Protein AF-A0A9C9KPJ5-F1 (afdb_monomer)

Structure (mmCIF, N/CA/C/O backbone):
data_AF-A0A9C9KPJ5-F1
#
_entry.id   AF-A0A9C9KPJ5-F1
#
loop_
_atom_site.group_PDB
_atom_site.id
_atom_site.type_symbol
_atom_site.label_atom_id
_atom_site.label_alt_id
_atom_site.label_comp_id
_atom_site.label_asym_id
_atom_site.label_entity_id
_atom_site.label_seq_id
_atom_site.pdbx_PDB_ins_code
_atom_site.Cartn_x
_atom_site.Cartn_y
_atom_site.Cartn_z
_atom_site.occupancy
_atom_site.B_iso_or_equiv
_atom_site.auth_seq_id
_atom_site.auth_comp_id
_atom_site.auth_asym_id
_atom_site.auth_atom_id
_atom_site.pdbx_PDB_model_num
ATOM 1 N N . ASN A 1 1 ? -14.026 -0.699 -0.088 1.00 65.62 1 ASN A N 1
ATOM 2 C CA . ASN A 1 1 ? -12.551 -0.721 -0.202 1.00 65.62 1 ASN A CA 1
ATOM 3 C C . ASN A 1 1 ? -12.111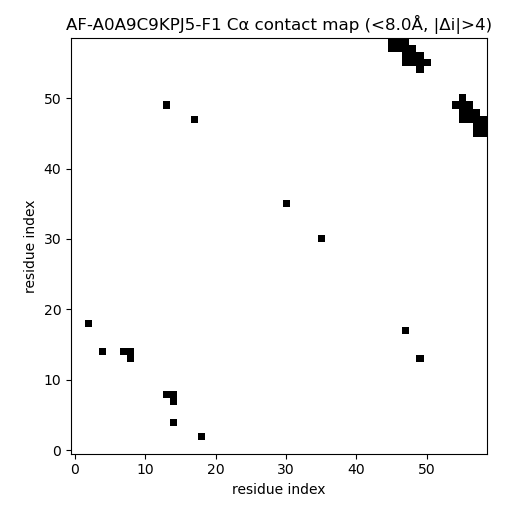 -0.509 -1.633 1.00 65.62 1 ASN A C 1
ATOM 5 O O . ASN A 1 1 ? -12.127 -1.451 -2.413 1.00 65.62 1 ASN A O 1
ATOM 9 N N . THR A 1 2 ? -11.718 0.711 -1.973 1.00 81.38 2 THR A N 1
ATOM 10 C CA . THR A 1 2 ? -11.068 1.025 -3.250 1.00 81.38 2 THR A CA 1
ATOM 11 C C . THR A 1 2 ? -9.563 1.167 -3.015 1.00 81.38 2 THR A C 1
ATOM 13 O O . THR A 1 2 ? -9.140 1.709 -1.997 1.00 81.38 2 THR A O 1
ATOM 16 N N . ILE A 1 3 ? -8.744 0.628 -3.921 1.00 89.88 3 ILE A N 1
ATOM 17 C CA . ILE A 1 3 ? -7.280 0.778 -3.909 1.00 89.88 3 ILE A CA 1
ATOM 18 C C . ILE A 1 3 ? -6.922 1.620 -5.127 1.00 89.88 3 ILE A C 1
ATOM 20 O O . ILE A 1 3 ? -7.381 1.314 -6.225 1.00 89.88 3 ILE A O 1
ATOM 24 N N . SER A 1 4 ? -6.110 2.658 -4.932 1.00 93.50 4 SER A N 1
ATOM 25 C CA . SER A 1 4 ? -5.670 3.552 -6.006 1.00 93.50 4 SER A CA 1
ATOM 26 C C . SER A 1 4 ? -4.153 3.699 -5.984 1.00 93.50 4 SER A C 1
ATOM 28 O O . SER A 1 4 ? -3.555 3.807 -4.913 1.00 93.50 4 SER A O 1
ATOM 30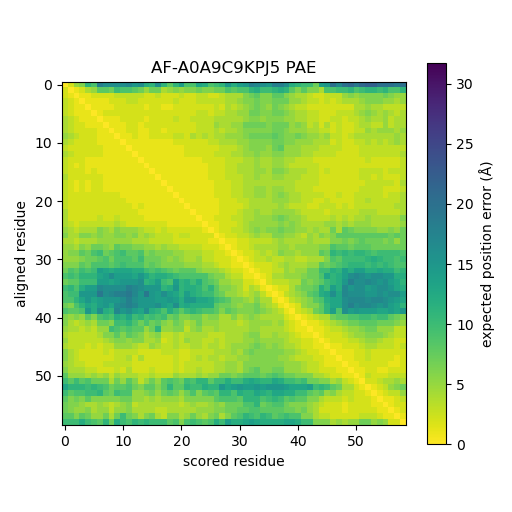 N N . ILE A 1 5 ? -3.531 3.727 -7.162 1.00 93.12 5 ILE A N 1
ATOM 31 C CA . ILE A 1 5 ? -2.100 4.009 -7.308 1.00 93.12 5 ILE A CA 1
ATOM 32 C C . ILE A 1 5 ? -1.925 5.518 -7.478 1.00 93.12 5 ILE A C 1
ATOM 34 O O . ILE A 1 5 ? -2.338 6.082 -8.485 1.00 93.12 5 ILE A O 1
ATOM 38 N N . LEU A 1 6 ? -1.291 6.169 -6.499 1.00 93.19 6 LEU A N 1
ATOM 39 C CA . LEU A 1 6 ? -1.013 7.612 -6.552 1.00 93.19 6 LEU A CA 1
ATOM 40 C C . LEU A 1 6 ? 0.139 7.954 -7.507 1.00 93.19 6 LEU A C 1
ATOM 42 O O . LEU A 1 6 ? 0.158 9.018 -8.119 1.00 93.19 6 LEU A O 1
ATOM 46 N N . ARG A 1 7 ? 1.124 7.057 -7.610 1.00 94.44 7 ARG A N 1
ATOM 47 C CA . ARG A 1 7 ? 2.275 7.174 -8.507 1.00 94.44 7 ARG A CA 1
ATOM 48 C C . ARG A 1 7 ? 2.714 5.777 -8.927 1.00 94.44 7 ARG A C 1
ATOM 50 O O . ARG A 1 7 ? 3.096 4.985 -8.070 1.00 94.44 7 ARG A O 1
ATOM 57 N N . SER A 1 8 ?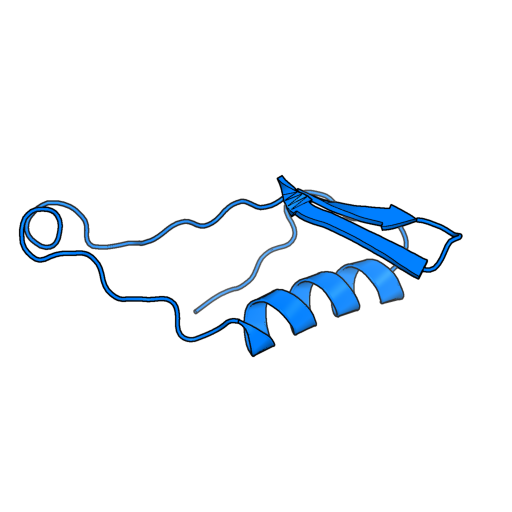 2.660 5.500 -10.227 1.00 94.75 8 SER A N 1
ATOM 58 C CA . SER A 1 8 ? 3.143 4.237 -10.792 1.00 94.75 8 SER A CA 1
ATOM 59 C C . SER A 1 8 ? 4.666 4.129 -10.681 1.00 94.75 8 SER A C 1
ATOM 61 O O . SER A 1 8 ? 5.385 5.128 -10.765 1.00 94.75 8 SER A O 1
ATOM 63 N N . SER A 1 9 ? 5.157 2.902 -10.525 1.00 93.25 9 SER A N 1
ATOM 64 C CA . SER A 1 9 ? 6.581 2.566 -10.642 1.00 93.25 9 SER A CA 1
ATOM 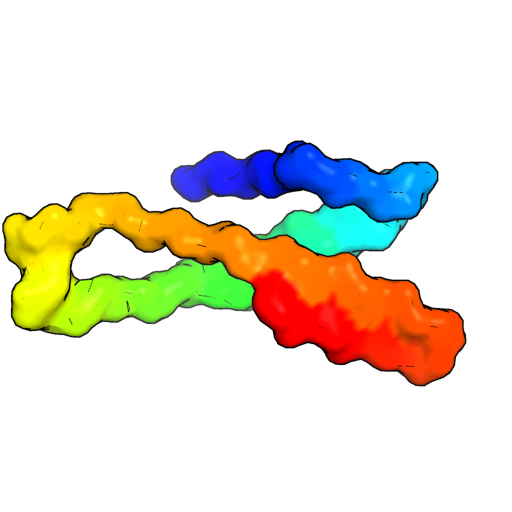65 C C . SER A 1 9 ? 7.099 2.569 -12.090 1.00 93.25 9 SER A C 1
ATOM 67 O O . SER A 1 9 ? 8.292 2.355 -12.317 1.00 93.25 9 SER A O 1
ATOM 69 N N . GLY A 1 10 ? 6.213 2.742 -13.077 1.00 96.19 10 GLY A N 1
ATOM 70 C CA . GLY A 1 10 ? 6.503 2.535 -14.496 1.00 96.19 10 GLY A CA 1
ATOM 71 C C . GLY A 1 10 ? 6.522 1.060 -14.918 1.00 96.19 10 GLY A C 1
ATOM 72 O O . GLY A 1 10 ? 6.721 0.777 -16.095 1.00 96.19 10 GLY A O 1
ATOM 73 N N . HIS A 1 11 ? 6.306 0.119 -13.989 1.00 96.88 11 HIS A N 1
ATOM 74 C CA . HIS A 1 11 ? 6.312 -1.320 -14.250 1.00 96.88 11 HIS A CA 1
ATOM 75 C C . HIS A 1 11 ? 5.041 -1.958 -13.689 1.00 96.88 11 HIS A C 1
ATOM 77 O O . HIS A 1 11 ? 4.892 -2.099 -12.474 1.00 96.88 11 HIS A O 1
ATOM 83 N N . GLN A 1 12 ? 4.149 -2.415 -14.570 1.00 96.62 12 GLN A N 1
ATOM 84 C CA . GLN A 1 12 ? 2.847 -2.962 -14.171 1.00 96.62 12 GLN A CA 1
ATOM 85 C C . GLN A 1 12 ? 2.962 -4.106 -13.150 1.00 96.62 12 GLN A C 1
ATOM 87 O O . GLN A 1 12 ? 2.206 -4.156 -12.187 1.00 96.62 12 GLN A O 1
ATOM 92 N N . VAL A 1 13 ? 3.961 -4.982 -13.296 1.00 96.25 13 VAL A N 1
ATOM 93 C CA . VAL A 1 13 ? 4.179 -6.099 -12.362 1.00 96.25 13 VAL A CA 1
ATOM 94 C C . VAL A 1 13 ? 4.463 -5.639 -10.925 1.00 96.25 13 VAL A C 1
ATOM 96 O O . VAL A 1 13 ? 4.023 -6.286 -9.975 1.00 96.25 13 VAL A O 1
ATOM 99 N N . LEU A 1 14 ? 5.169 -4.518 -10.742 1.00 95.31 14 LEU A N 1
ATOM 100 C CA . LEU A 1 14 ? 5.483 -3.980 -9.415 1.00 95.31 14 LEU A CA 1
ATOM 101 C C . LEU A 1 14 ? 4.275 -3.255 -8.815 1.00 95.31 14 LEU A C 1
ATOM 103 O O . LEU A 1 14 ? 4.019 -3.354 -7.615 1.00 95.31 14 LEU A O 1
ATOM 107 N N . ASP A 1 15 ? 3.512 -2.572 -9.662 1.00 96.12 15 ASP A N 1
ATOM 108 C CA . ASP A 1 15 ? 2.261 -1.914 -9.295 1.00 96.12 15 ASP A CA 1
ATOM 109 C C . ASP A 1 15 ? 1.217 -2.945 -8.816 1.00 96.12 15 ASP A C 1
ATOM 111 O O . ASP A 1 15 ? 0.640 -2.806 -7.731 1.00 96.12 15 ASP A O 1
ATOM 115 N N . ASP A 1 16 ? 1.051 -4.042 -9.559 1.00 96.50 16 ASP A N 1
ATOM 116 C CA . ASP A 1 16 ? 0.170 -5.155 -9.195 1.00 96.50 16 ASP A CA 1
ATOM 117 C C . ASP A 1 16 ? 0.638 -5.865 -7.918 1.00 96.50 16 ASP A C 1
ATOM 119 O O . ASP A 1 16 ? -0.182 -6.258 -7.078 1.00 96.50 16 ASP A O 1
ATOM 123 N N . ALA A 1 17 ? 1.954 -6.012 -7.734 1.00 94.94 17 ALA A N 1
ATOM 124 C CA . ALA A 1 17 ? 2.521 -6.558 -6.507 1.00 94.94 17 ALA A CA 1
ATOM 125 C C . ALA A 1 17 ? 2.188 -5.673 -5.296 1.00 94.94 17 ALA A C 1
ATOM 127 O O . ALA A 1 17 ? 1.734 -6.192 -4.275 1.00 94.94 17 ALA A O 1
ATOM 128 N N . ALA A 1 18 ? 2.327 -4.347 -5.414 1.00 93.81 18 ALA A N 1
ATOM 129 C CA . ALA A 1 18 ? 1.959 -3.410 -4.353 1.00 93.81 18 ALA A CA 1
ATOM 130 C C . ALA A 1 18 ? 0.467 -3.520 -3.987 1.00 93.81 18 ALA A C 1
ATOM 132 O O . ALA A 1 18 ? 0.125 -3.618 -2.805 1.00 93.81 18 ALA A O 1
ATOM 133 N N . ILE A 1 19 ? -0.423 -3.596 -4.984 1.00 94.56 19 ILE A N 1
ATOM 134 C CA . ILE A 1 19 ? -1.862 -3.813 -4.761 1.00 94.56 19 ILE A CA 1
ATOM 135 C C . ILE A 1 19 ? -2.110 -5.143 -4.041 1.00 94.56 19 ILE A C 1
ATOM 137 O O . ILE A 1 19 ? -2.900 -5.201 -3.095 1.00 94.56 19 ILE A O 1
ATOM 141 N N . ARG A 1 20 ? -1.452 -6.225 -4.475 1.00 95.12 20 ARG A N 1
ATOM 142 C CA . ARG A 1 20 ? -1.609 -7.555 -3.873 1.00 95.12 20 ARG A CA 1
ATOM 143 C C . ARG A 1 20 ? -1.198 -7.555 -2.406 1.00 95.12 20 ARG A C 1
ATOM 145 O O . ARG A 1 20 ? -1.918 -8.131 -1.598 1.00 95.12 20 ARG A O 1
ATOM 152 N N . ILE A 1 21 ? -0.107 -6.880 -2.052 1.00 93.19 21 ILE A N 1
ATOM 153 C CA . ILE A 1 21 ? 0.331 -6.782 -0.657 1.00 93.19 21 ILE A CA 1
ATOM 154 C C . ILE A 1 21 ? -0.716 -6.054 0.195 1.00 93.19 21 ILE A C 1
ATOM 156 O O . ILE A 1 21 ? -1.067 -6.540 1.265 1.00 93.19 21 ILE A O 1
ATOM 160 N N . VAL A 1 22 ? -1.283 -4.943 -0.295 1.00 91.88 22 VAL A N 1
ATOM 161 C CA . VAL A 1 22 ? -2.362 -4.224 0.412 1.00 91.88 22 VAL A CA 1
ATOM 162 C C . VAL A 1 22 ? -3.594 -5.111 0.600 1.00 91.88 22 VAL A C 1
ATOM 164 O O . VAL A 1 22 ? -4.194 -5.103 1.672 1.00 91.88 22 VAL A O 1
ATOM 167 N N . LYS A 1 23 ? -3.960 -5.907 -0.413 1.00 92.75 23 LYS A N 1
ATOM 168 C CA . LYS A 1 23 ? -5.077 -6.860 -0.315 1.00 92.75 23 LYS A CA 1
ATOM 169 C C . LYS A 1 23 ? -4.805 -7.973 0.697 1.00 92.75 23 LYS A C 1
ATOM 171 O O . LYS A 1 23 ? -5.713 -8.329 1.433 1.00 92.75 23 LYS A O 1
ATOM 176 N N . LEU A 1 24 ? -3.581 -8.503 0.739 1.00 93.38 24 LEU A N 1
ATOM 177 C CA . LEU A 1 24 ? -3.181 -9.547 1.690 1.00 93.38 24 LEU A CA 1
ATOM 178 C C . LEU A 1 24 ? -3.087 -9.029 3.130 1.00 93.38 24 LEU A C 1
ATOM 180 O O . LEU A 1 24 ? -3.340 -9.781 4.061 1.00 93.38 24 LEU A O 1
ATOM 184 N N . ALA A 1 25 ? -2.733 -7.757 3.312 1.00 88.88 25 ALA A N 1
ATOM 185 C CA . ALA A 1 25 ? -2.694 -7.113 4.623 1.00 88.88 25 ALA A CA 1
ATOM 186 C C . ALA A 1 25 ? -4.088 -6.720 5.148 1.00 88.88 25 ALA A C 1
ATOM 188 O O . ALA A 1 25 ? -4.216 -6.327 6.307 1.00 88.88 25 ALA A O 1
ATOM 189 N N . ALA A 1 26 ? -5.121 -6.786 4.305 1.00 89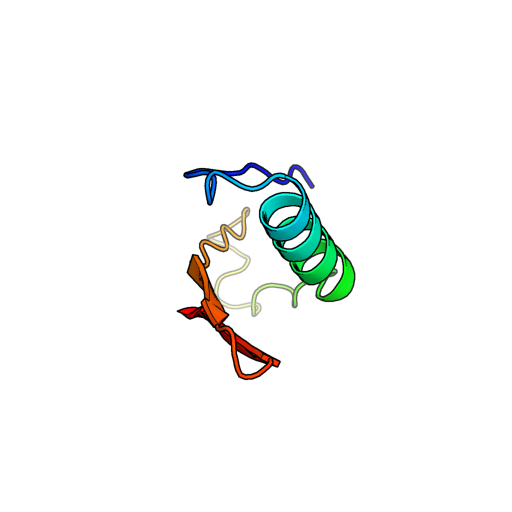.69 26 ALA A N 1
ATOM 190 C CA . ALA A 1 26 ? -6.494 -6.516 4.698 1.00 89.69 26 ALA A CA 1
ATOM 191 C C . ALA A 1 26 ? -7.145 -7.756 5.360 1.00 89.69 26 ALA A C 1
ATOM 193 O O . ALA A 1 26 ? -6.799 -8.884 5.013 1.00 89.69 26 ALA A O 1
ATOM 194 N N . PRO A 1 27 ? -8.145 -7.571 6.244 1.00 90.44 27 PRO A N 1
ATOM 195 C CA . PRO A 1 27 ? -8.662 -6.292 6.732 1.00 90.44 27 PRO A CA 1
ATOM 196 C C . PRO A 1 27 ? -7.704 -5.620 7.723 1.00 90.44 27 PRO A C 1
ATOM 198 O O . PRO A 1 27 ? -7.037 -6.278 8.516 1.00 90.44 27 PRO A O 1
ATOM 201 N N . PHE A 1 28 ? -7.663 -4.288 7.699 1.00 85.31 28 PHE A N 1
ATOM 202 C CA . PHE A 1 28 ? -6.879 -3.529 8.670 1.00 85.31 28 PHE A CA 1
ATOM 203 C C . PHE A 1 28 ? -7.576 -3.490 10.027 1.00 85.31 28 PHE A C 1
ATOM 205 O O . PHE A 1 28 ? -8.805 -3.560 10.114 1.00 85.31 28 PHE A O 1
ATOM 212 N N . ALA A 1 29 ? -6.773 -3.356 11.083 1.00 84.25 29 ALA A N 1
ATOM 213 C CA . ALA A 1 29 ? -7.283 -3.224 12.434 1.00 84.25 29 ALA A CA 1
ATOM 214 C C . ALA A 1 29 ? -8.261 -2.050 12.526 1.00 84.25 29 ALA A C 1
ATOM 216 O O . ALA A 1 29 ? -8.040 -0.965 11.984 1.00 84.25 29 ALA A O 1
ATOM 217 N N . VAL A 1 30 ? -9.353 -2.292 13.236 1.00 84.06 30 VAL A N 1
ATOM 218 C CA . VAL A 1 30 ? -10.333 -1.263 13.547 1.00 84.06 30 VAL A CA 1
ATOM 219 C C . VAL A 1 30 ? -9.720 -0.170 14.414 1.00 84.06 30 VAL A C 1
ATOM 221 O O . VAL A 1 30 ? -8.825 -0.421 15.222 1.00 84.06 30 VAL A O 1
ATOM 224 N N . PHE A 1 31 ? -10.257 1.039 14.292 1.00 83.81 31 PHE A N 1
ATOM 225 C CA . PHE A 1 31 ? -9.857 2.140 15.150 1.00 83.81 31 PHE A CA 1
ATOM 226 C C . PHE A 1 31 ? -10.104 1.827 16.642 1.00 83.81 31 PHE A C 1
ATOM 228 O O . PHE A 1 31 ? -11.157 1.272 16.989 1.00 83.81 31 PHE A O 1
ATOM 235 N N . PRO A 1 32 ? -9.168 2.191 17.539 1.00 85.25 32 PRO A N 1
ATOM 236 C CA . PRO A 1 32 ? -9.415 2.178 18.971 1.00 85.25 32 PRO A CA 1
ATOM 237 C C . PRO A 1 32 ? -10.628 3.047 19.350 1.00 85.25 32 PRO A C 1
ATOM 239 O O . PRO A 1 32 ? -10.971 4.017 18.671 1.00 85.25 32 PRO A O 1
ATOM 242 N N . GLN A 1 33 ? -11.311 2.684 20.441 1.00 83.75 33 GLN A N 1
ATOM 243 C CA . GLN A 1 33 ? -12.611 3.268 20.806 1.00 83.75 33 GLN A CA 1
ATOM 244 C C . GLN A 1 33 ? -12.581 4.789 21.006 1.00 83.75 33 GLN A C 1
ATOM 246 O O . GLN A 1 33 ? -13.573 5.452 20.713 1.00 83.75 33 GLN A O 1
ATOM 251 N N . ASN A 1 34 ? -11.461 5.337 21.482 1.00 83.75 34 ASN A N 1
ATOM 252 C CA . ASN A 1 34 ? -11.308 6.766 21.747 1.00 83.75 34 ASN A CA 1
ATOM 253 C C . ASN A 1 34 ? -11.276 7.622 20.474 1.00 83.75 34 ASN A C 1
ATOM 255 O O . ASN A 1 34 ? -11.613 8.792 20.559 1.00 83.75 34 ASN A O 1
ATOM 259 N N . ILE A 1 35 ? -10.917 7.055 19.317 1.00 82.56 35 ILE A N 1
ATOM 260 C CA . ILE A 1 35 ? -10.900 7.786 18.039 1.00 82.56 35 ILE A CA 1
ATOM 261 C C . ILE A 1 35 ? -12.030 7.374 17.089 1.00 82.56 35 ILE A C 1
ATOM 263 O O . ILE A 1 35 ? -12.371 8.122 16.180 1.00 82.56 35 ILE A O 1
ATOM 267 N N . ARG A 1 36 ? -12.683 6.227 17.328 1.00 78.69 36 ARG A N 1
ATOM 268 C CA . ARG A 1 36 ? -13.852 5.777 16.544 1.00 78.69 36 ARG A CA 1
ATOM 269 C C . ARG A 1 36 ? -15.014 6.768 16.511 1.00 78.69 36 ARG A C 1
ATOM 271 O O . ARG A 1 36 ? -15.841 6.665 15.620 1.00 78.69 36 ARG A O 1
ATOM 278 N N 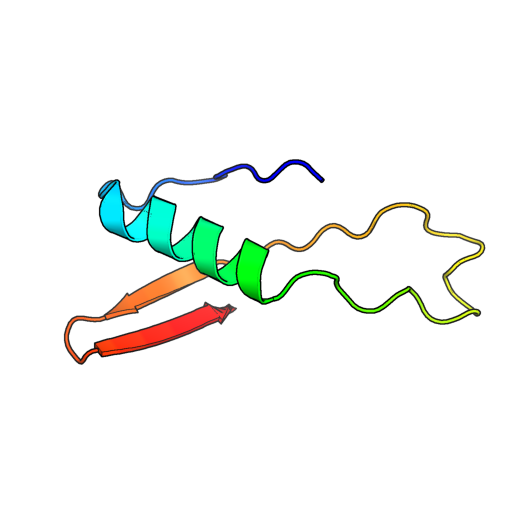. LYS A 1 37 ? -15.127 7.650 17.508 1.00 77.62 37 LYS A N 1
ATOM 279 C CA . LYS A 1 37 ? -16.213 8.640 17.587 1.00 77.62 37 LYS A CA 1
ATOM 280 C C . LYS A 1 37 ? -15.983 9.854 16.685 1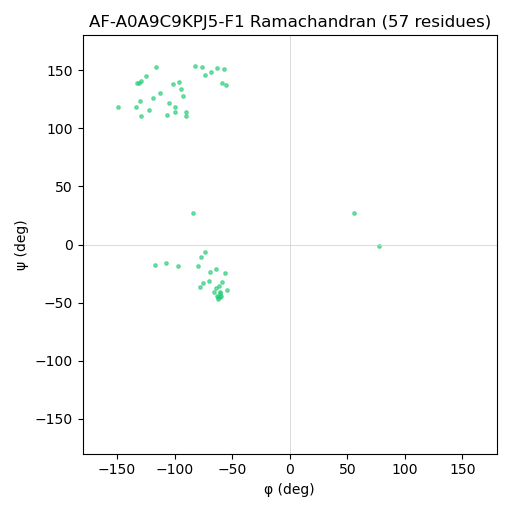.00 77.62 37 LYS A C 1
ATOM 282 O O . LYS A 1 37 ? -16.927 10.586 16.426 1.00 77.62 37 LYS A O 1
ATOM 287 N N . GLU A 1 38 ? -14.742 10.070 16.259 1.00 77.38 38 GLU A N 1
ATOM 288 C CA . GLU A 1 38 ? -14.306 11.278 15.550 1.00 77.38 38 GLU A CA 1
ATOM 289 C C . GLU A 1 38 ? -13.827 10.973 14.123 1.00 77.38 38 GLU A C 1
ATOM 291 O O . GLU A 1 38 ? -13.729 11.883 13.303 1.00 77.38 38 GLU A O 1
ATOM 296 N N . VAL A 1 39 ? -13.518 9.704 13.814 1.00 73.12 39 VAL A N 1
ATOM 297 C CA . VAL A 1 39 ? -12.926 9.292 12.535 1.00 73.12 39 VAL A CA 1
ATOM 298 C C . VAL A 1 39 ? -13.635 8.067 11.957 1.00 73.12 39 VAL A C 1
ATOM 300 O O . VAL A 1 39 ? -13.560 6.968 12.508 1.00 73.12 39 VAL A O 1
ATOM 303 N N . ASP A 1 40 ? -14.226 8.249 10.776 1.00 72.06 40 ASP A N 1
ATOM 304 C CA . ASP A 1 40 ? -14.983 7.207 10.070 1.00 72.06 40 ASP A CA 1
ATOM 305 C C . ASP A 1 40 ? -14.163 6.471 8.993 1.00 72.06 40 ASP A C 1
ATOM 307 O O . ASP A 1 40 ? -14.533 5.380 8.556 1.00 72.06 40 ASP A O 1
ATOM 311 N N . ILE A 1 41 ? -13.040 7.051 8.543 1.00 76.38 41 ILE A N 1
ATOM 312 C CA . ILE A 1 41 ? -12.262 6.554 7.396 1.00 76.38 41 ILE A CA 1
ATOM 313 C C . ILE A 1 41 ? -10.779 6.423 7.753 1.00 76.38 41 ILE A C 1
ATOM 315 O O . ILE A 1 41 ? -10.116 7.394 8.111 1.00 76.38 4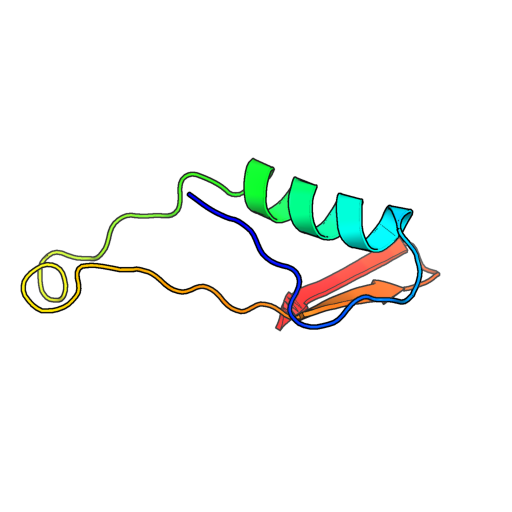1 ILE A O 1
ATOM 319 N N . LEU A 1 42 ? -10.231 5.219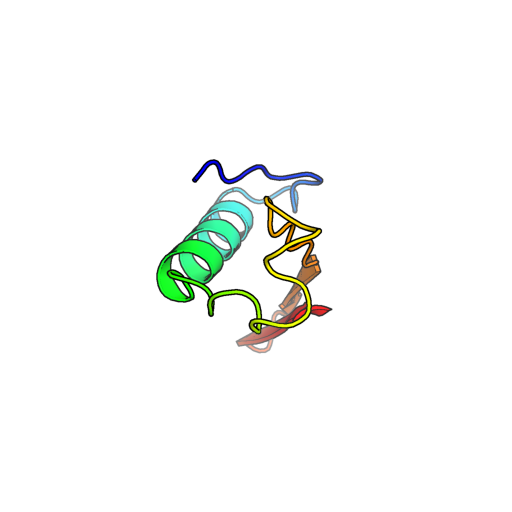 7.574 1.00 78.00 42 LEU A N 1
ATOM 320 C CA . LEU A 1 42 ? -8.795 4.958 7.658 1.00 78.00 42 LEU A CA 1
ATOM 321 C C . LEU A 1 42 ? -8.141 5.124 6.282 1.00 78.00 42 LEU A C 1
ATOM 323 O O . LEU A 1 42 ? -8.341 4.297 5.392 1.00 78.00 42 LEU A O 1
ATOM 327 N N . HIS A 1 43 ? -7.325 6.167 6.117 1.00 83.31 43 HIS A N 1
ATOM 328 C CA . HIS A 1 43 ? -6.518 6.369 4.914 1.00 83.31 43 HIS A CA 1
ATOM 329 C C . HIS A 1 43 ? -5.076 5.909 5.163 1.00 83.31 43 HIS A C 1
ATOM 331 O O . HIS A 1 43 ? -4.350 6.508 5.954 1.00 83.31 43 HIS A O 1
ATOM 337 N N . ILE A 1 44 ? -4.644 4.849 4.475 1.00 83.12 44 ILE A N 1
ATOM 338 C CA . ILE A 1 44 ? -3.270 4.335 4.561 1.00 83.12 44 ILE A CA 1
ATOM 339 C C . ILE A 1 44 ? -2.531 4.693 3.274 1.00 83.12 44 ILE A C 1
ATOM 341 O O . ILE A 1 44 ? -2.816 4.135 2.217 1.00 83.12 44 ILE A O 1
ATOM 345 N N . ILE A 1 45 ? -1.551 5.591 3.374 1.00 87.75 45 ILE A N 1
ATOM 346 C CA . ILE A 1 45 ? -0.634 5.909 2.275 1.00 87.75 45 ILE A CA 1
ATOM 347 C C . ILE A 1 45 ? 0.704 5.247 2.583 1.00 87.75 45 ILE A C 1
ATOM 349 O O . ILE A 1 45 ? 1.303 5.514 3.622 1.00 87.75 45 ILE A O 1
ATOM 353 N N . ARG A 1 46 ? 1.178 4.380 1.686 1.00 86.50 46 ARG A N 1
ATOM 354 C CA . ARG A 1 46 ? 2.495 3.740 1.796 1.00 86.50 46 ARG A CA 1
ATOM 355 C C . ARG A 1 46 ? 3.236 3.833 0.481 1.00 86.50 46 ARG A C 1
ATOM 357 O O . ARG A 1 46 ? 2.658 3.624 -0.582 1.00 86.50 46 ARG A O 1
ATOM 364 N N . THR A 1 47 ? 4.532 4.109 0.568 1.00 90.62 47 THR A N 1
ATOM 365 C CA . THR A 1 47 ? 5.426 4.027 -0.591 1.00 90.62 47 THR A CA 1
ATOM 366 C C . THR A 1 47 ? 6.181 2.711 -0.547 1.00 90.62 47 THR A C 1
ATOM 368 O O . THR A 1 47 ? 6.959 2.492 0.379 1.00 90.62 47 THR A O 1
ATOM 371 N N . TRP A 1 48 ? 5.988 1.864 -1.556 1.00 90.94 48 TRP A N 1
ATOM 372 C CA . TRP A 1 48 ? 6.701 0.596 -1.700 1.00 90.94 48 TRP A CA 1
ATOM 373 C C . TRP A 1 48 ? 7.933 0.766 -2.588 1.00 90.94 48 TRP A C 1
ATOM 375 O O . TRP A 1 48 ? 7.856 1.367 -3.659 1.00 90.94 48 TRP A O 1
ATOM 385 N N . LYS A 1 49 ? 9.071 0.224 -2.148 1.00 92.06 49 LYS A N 1
ATOM 386 C CA . LYS A 1 49 ? 10.310 0.171 -2.930 1.00 92.06 49 LYS A CA 1
ATOM 387 C C . LYS A 1 49 ? 10.764 -1.275 -3.074 1.00 92.06 49 LYS A C 1
ATOM 389 O O . LYS A 1 49 ? 11.122 -1.909 -2.079 1.00 92.06 49 LYS A O 1
ATOM 394 N N . PHE A 1 50 ? 10.773 -1.752 -4.312 1.00 90.44 50 PHE A N 1
ATOM 395 C CA . PHE A 1 50 ? 11.310 -3.052 -4.701 1.00 90.44 50 PHE A CA 1
ATOM 396 C C . PHE A 1 50 ? 12.769 -2.880 -5.132 1.00 90.44 50 PHE A C 1
ATOM 398 O O . PHE A 1 50 ? 13.069 -2.022 -5.963 1.00 90.44 50 PHE A O 1
ATOM 405 N N . MET A 1 51 ? 13.678 -3.665 -4.557 1.00 91.81 51 MET A N 1
ATOM 406 C CA . MET A 1 51 ? 15.112 -3.622 -4.857 1.00 91.81 51 MET A CA 1
ATOM 407 C C . MET A 1 51 ? 15.574 -4.942 -5.485 1.00 91.81 51 MET A C 1
ATOM 409 O O . MET A 1 51 ? 14.976 -5.995 -5.264 1.00 91.81 51 MET A O 1
ATOM 413 N N . ARG A 1 52 ? 16.634 -4.882 -6.304 1.00 88.56 52 ARG A N 1
ATOM 414 C CA . ARG A 1 52 ? 17.123 -6.029 -7.096 1.00 88.56 52 ARG A CA 1
ATOM 415 C C . ARG A 1 52 ? 17.626 -7.197 -6.242 1.00 88.56 52 ARG A C 1
ATOM 417 O O . ARG A 1 52 ? 17.643 -8.321 -6.719 1.00 88.56 52 ARG A O 1
ATOM 424 N N . ASP A 1 53 ? 17.985 -6.946 -4.989 1.00 91.31 53 ASP A N 1
ATOM 425 C CA . ASP A 1 53 ? 18.412 -7.940 -3.997 1.00 91.31 53 ASP A CA 1
ATOM 426 C C . ASP A 1 53 ? 17.227 -8.615 -3.277 1.00 91.31 53 ASP A C 1
ATOM 428 O O . ASP A 1 53 ? 17.347 -9.060 -2.138 1.00 91.31 53 ASP A O 1
ATOM 432 N N . ASN A 1 54 ? 16.068 -8.682 -3.944 1.00 84.62 54 ASN A N 1
ATOM 433 C CA . ASN A 1 54 ? 14.817 -9.233 -3.422 1.00 84.62 54 ASN A CA 1
ATOM 434 C C . ASN A 1 54 ? 14.353 -8.579 -2.107 1.00 84.62 54 ASN A C 1
ATOM 436 O O . ASN A 1 54 ? 13.656 -9.191 -1.296 1.00 84.62 54 ASN A O 1
ATOM 440 N N . ARG A 1 55 ? 14.737 -7.320 -1.875 1.00 89.94 55 ARG A N 1
ATOM 441 C CA . ARG A 1 55 ? 14.304 -6.562 -0.701 1.00 89.94 55 ARG A CA 1
ATOM 442 C C . ARG A 1 55 ? 13.108 -5.692 -1.024 1.00 89.94 55 ARG A C 1
ATOM 444 O O . ARG A 1 55 ? 13.048 -5.009 -2.049 1.00 89.94 55 ARG A O 1
ATOM 451 N N . LEU A 1 56 ? 12.195 -5.667 -0.065 1.00 90.19 56 LEU A N 1
ATOM 452 C CA . LEU A 1 56 ? 11.016 -4.825 -0.060 1.00 90.19 56 LEU A CA 1
ATOM 453 C C . LEU A 1 56 ? 11.078 -3.902 1.151 1.00 90.19 56 LEU A C 1
ATOM 455 O O . LEU A 1 56 ? 11.229 -4.362 2.280 1.00 90.19 56 LEU A O 1
ATOM 459 N N . THR A 1 57 ? 10.963 -2.597 0.918 1.00 90.88 57 THR A N 1
ATOM 460 C CA . THR A 1 57 ? 10.835 -1.615 2.001 1.00 90.88 57 THR A CA 1
ATOM 461 C C . THR A 1 57 ? 9.588 -0.772 1.795 1.00 90.88 57 THR A C 1
ATOM 463 O O . THR A 1 57 ? 9.213 -0.460 0.662 1.00 90.88 57 THR A O 1
ATOM 466 N N . SER A 1 58 ? 8.945 -0.407 2.899 1.00 87.00 58 SER A N 1
ATOM 467 C CA . SER A 1 58 ? 7.788 0.481 2.909 1.00 87.00 58 SER A CA 1
ATOM 468 C C . SER A 1 58 ? 7.977 1.576 3.950 1.00 87.00 58 SER A C 1
ATOM 470 O O . SER A 1 58 ? 8.430 1.289 5.058 1.00 87.00 58 SER A O 1
ATOM 472 N N . ARG A 1 59 ? 7.600 2.805 3.601 1.00 83.88 59 ARG A N 1
ATOM 473 C CA . ARG A 1 59 ? 7.488 3.945 4.523 1.00 83.88 59 ARG A CA 1
ATOM 474 C C . ARG A 1 59 ? 6.068 4.478 4.509 1.00 83.88 59 ARG A C 1
ATOM 476 O O . ARG A 1 59 ? 5.463 4.488 3.409 1.00 83.88 59 ARG A O 1
#

Radius of gyration: 14.13 Å; Cα contacts (8 Å, |Δi|>4): 23; chains: 1; bounding box: 35×21×36 Å

Solvent-accessible surface area (backbone atoms only — not comparable to full-atom values): 4172 Å² total; per-residue (Å²): 139,88,87,83,83,91,71,79,81,88,41,70,72,60,47,51,48,54,52,49,52,57,58,68,61,46,80,70,82,77,72,58,78,89,48,50,84,82,50,94,75,89,85,86,82,70,51,79,46,83,45,95,85,80,43,77,48,75,90

Mean predicted aligned error: 5.17 Å

Secondary structure (DSSP, 8-state):
-----SS--S-HHHHHHHHHHHHHTPSPPPPPTTTTTT---------EEE-TTS-EEE-

Sequence (59 aa):
NTISILRSSGHQVLDDAAIRIVKLAAPFAVFPQNIRKEVDILHIIRTWKFMRDNRLTSR

Foldseek 3Di:
DDDDDPDDPVDVVVVVVVVVVVVVCPPDDDDDPVCVVPDDDDDDDKDWDQDPVRDIDID

pLDDT: mean 88.15, std 6.9, range [65.62, 96.88]